Protein AF-A0A4U3L7T4-F1 (afdb_monomer_lite)

Sequence (84 aa):
ERNWPPHHNEKDLALSICLEAAELLELFQWKTAEEGIKQEERIKEELADALIYSYMMADNLGFDLDEIIEEKLKKNALKYPVPH

Secondary structure (DSSP, 8-state):
-----S---HHHHHHHHHHHHHHHHHTTTTS-HHHHTT-HHHHHHHHHHHHHHHHHHHHHHT--HHHHHHHHHHHHHHHSPPP-

Radius of gyration: 16.17 Å; chains: 1; bounding box: 31×48×36 Å

Foldseek 3Di:
DPPDPPDDDLVNLVVQLVVLVVQLVVLPVVHDPVNSCVPVVSNCVSVVSSVVSVVVSCVVVVHDPVVVVVVVVVVVCVVDPDDD

InterPro domains:
  IPR025984 dCTP pyrophosphatase 1 [PF12643] (16-83)
  IPR025984 dCTP pyrophosphatase 1 [PIRSF029826] (1-83)
  IPR025984 dCTP pyrophosphatase 1 [cd11537] (1-76)
  IPR052555 dCTP Pyrophosphatase [PTHR46523] (1-82)

Structure (mmCIF, N/CA/C/O backbone):
data_AF-A0A4U3L7T4-F1
#
_entry.id   AF-A0A4U3L7T4-F1
#
loop_
_atom_site.group_PDB
_atom_site.id
_atom_site.type_symbol
_atom_site.label_atom_id
_atom_site.label_alt_id
_atom_site.label_comp_id
_atom_site.label_asym_id
_atom_site.label_entity_id
_atom_site.label_seq_id
_atom_site.pdbx_PDB_ins_code
_atom_site.Cartn_x
_atom_site.Cartn_y
_atom_site.Cartn_z
_atom_site.occupancy
_atom_site.B_iso_or_equiv
_atom_site.auth_seq_id
_atom_site.auth_comp_id
_atom_site.auth_asym_id
_atom_site.auth_atom_id
_atom_site.pdbx_PDB_model_num
ATOM 1 N N . GLU A 1 1 ? 3.667 19.178 -7.312 1.00 43.12 1 GLU A N 1
ATOM 2 C CA . GLU A 1 1 ? 4.502 18.056 -7.784 1.00 43.12 1 GLU A CA 1
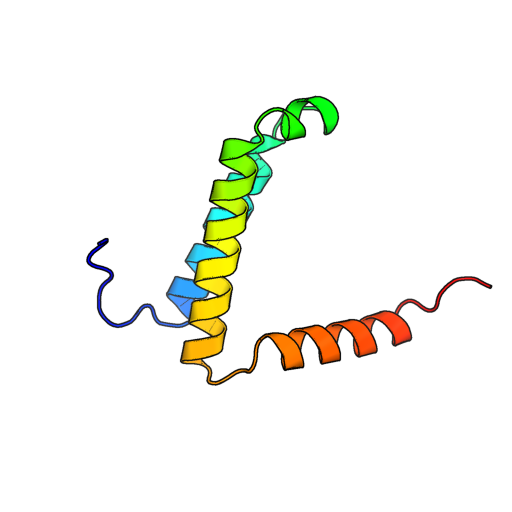ATOM 3 C C . GLU A 1 1 ? 5.647 17.871 -6.804 1.00 43.12 1 GLU A C 1
ATOM 5 O O . GLU A 1 1 ? 6.387 18.822 -6.566 1.00 43.12 1 GLU A O 1
ATOM 10 N N . ARG A 1 2 ? 5.717 16.723 -6.118 1.00 48.31 2 ARG A N 1
ATOM 11 C CA . ARG A 1 2 ? 6.838 16.446 -5.214 1.00 48.31 2 ARG A CA 1
ATOM 12 C C . ARG A 1 2 ? 8.065 16.200 -6.095 1.00 48.31 2 ARG A C 1
ATOM 14 O O . ARG A 1 2 ? 8.030 15.332 -6.956 1.00 48.31 2 ARG A O 1
ATOM 21 N N . ASN A 1 3 ? 9.107 17.002 -5.892 1.00 41.91 3 ASN A N 1
ATOM 22 C CA . ASN A 1 3 ? 10.426 16.886 -6.517 1.00 41.91 3 ASN A CA 1
ATOM 23 C C . ASN A 1 3 ? 11.092 15.579 -6.049 1.00 41.91 3 ASN A C 1
ATOM 25 O O . ASN A 1 3 ? 11.988 15.591 -5.205 1.00 41.91 3 ASN A O 1
ATOM 29 N N . TRP A 1 4 ? 10.581 14.435 -6.498 1.00 57.03 4 TRP A N 1
ATOM 30 C CA . TRP A 1 4 ? 11.176 13.149 -6.177 1.00 57.03 4 TRP A CA 1
ATOM 31 C C . TRP A 1 4 ? 12.484 13.039 -6.959 1.00 57.03 4 TRP A C 1
ATOM 33 O O . TRP A 1 4 ? 12.490 13.262 -8.173 1.00 57.03 4 TRP A O 1
ATOM 43 N N . PRO A 1 5 ? 13.618 12.826 -6.268 1.00 53.94 5 PRO A N 1
ATOM 44 C CA . PRO A 1 5 ? 14.907 12.735 -6.927 1.00 53.94 5 PRO A CA 1
ATOM 45 C C . PRO A 1 5 ? 14.863 11.606 -7.966 1.00 53.94 5 PRO A C 1
ATOM 47 O O . PRO A 1 5 ? 14.177 10.608 -7.753 1.00 53.94 5 PRO A O 1
ATOM 50 N N . PRO A 1 6 ? 15.585 11.750 -9.089 1.00 53.94 6 PRO A N 1
ATOM 51 C CA . PRO A 1 6 ? 15.301 11.002 -10.312 1.00 53.94 6 PRO A CA 1
ATOM 52 C C . PRO A 1 6 ? 15.433 9.479 -10.217 1.00 53.94 6 PRO A C 1
ATOM 54 O O . PRO A 1 6 ? 15.003 8.808 -11.142 1.00 53.94 6 PRO A O 1
ATOM 57 N N . HIS A 1 7 ? 15.960 8.906 -9.134 1.00 55.25 7 HIS A N 1
ATOM 58 C CA . HIS A 1 7 ? 16.015 7.457 -8.966 1.00 55.25 7 HIS A CA 1
ATOM 59 C C . HIS A 1 7 ? 15.908 7.085 -7.484 1.00 55.25 7 HIS A C 1
ATOM 61 O O . HIS A 1 7 ? 16.893 7.160 -6.749 1.00 55.25 7 HIS A O 1
ATOM 67 N N . HIS A 1 8 ? 14.729 6.650 -7.040 1.00 69.12 8 HIS A N 1
ATOM 68 C CA . HIS A 1 8 ? 14.663 5.752 -5.890 1.00 69.12 8 HIS A CA 1
ATOM 69 C C . HIS A 1 8 ? 15.159 4.391 -6.380 1.00 69.12 8 HIS A C 1
ATOM 71 O O . HIS A 1 8 ? 14.533 3.792 -7.253 1.00 69.12 8 HIS A O 1
ATOM 77 N N . ASN A 1 9 ? 16.311 3.930 -5.889 1.00 86.56 9 ASN A N 1
ATOM 78 C CA . ASN A 1 9 ? 16.739 2.559 -6.168 1.00 86.56 9 ASN A CA 1
ATOM 79 C C . ASN A 1 9 ? 15.775 1.573 -5.482 1.00 86.56 9 ASN A C 1
ATOM 81 O O . ASN A 1 9 ? 14.986 1.940 -4.607 1.00 86.56 9 ASN A O 1
ATOM 85 N N . GLU A 1 10 ? 15.848 0.303 -5.854 1.00 93.88 10 GLU A N 1
ATOM 86 C CA . GLU A 1 10 ? 14.913 -0.729 -5.404 1.00 93.88 10 GLU A CA 1
ATOM 87 C C . GLU A 1 10 ? 14.975 -0.942 -3.888 1.00 93.88 10 GLU A C 1
ATOM 89 O O . GLU A 1 10 ? 13.967 -1.263 -3.264 1.00 93.88 10 GLU A O 1
ATOM 94 N N . LYS A 1 11 ? 16.141 -0.721 -3.267 1.00 95.00 11 LYS A N 1
ATOM 95 C CA . LYS A 1 11 ? 16.280 -0.779 -1.808 1.00 95.00 11 LYS A CA 1
ATOM 96 C C . LYS A 1 11 ? 15.476 0.340 -1.142 1.00 95.00 11 LYS A C 1
ATOM 98 O O . LYS A 1 11 ? 14.807 0.079 -0.144 1.00 95.00 11 LYS A O 1
ATOM 103 N N . ASP A 1 12 ? 15.551 1.559 -1.662 1.00 94.38 12 ASP A N 1
ATOM 104 C CA . ASP A 1 12 ? 14.840 2.700 -1.088 1.00 94.38 12 ASP A CA 1
ATOM 105 C C . ASP A 1 12 ? 13.327 2.558 -1.298 1.00 94.38 12 ASP A C 1
ATOM 107 O O . ASP A 1 12 ? 12.564 2.793 -0.366 1.00 94.38 12 ASP A O 1
ATOM 111 N N . LEU A 1 13 ? 12.893 2.060 -2.461 1.00 95.44 13 LEU A N 1
ATOM 112 C CA . LEU A 1 13 ? 11.485 1.724 -2.697 1.00 95.44 13 LEU A CA 1
ATOM 113 C C . LEU A 1 13 ? 10.994 0.609 -1.764 1.00 95.44 13 LEU A C 1
ATOM 115 O O . LEU A 1 13 ? 9.899 0.714 -1.221 1.00 95.44 13 LEU A O 1
ATOM 119 N N . ALA A 1 14 ? 11.801 -0.431 -1.518 1.00 96.94 14 ALA A N 1
ATOM 120 C CA . ALA A 1 14 ? 11.451 -1.491 -0.568 1.00 96.94 14 ALA A CA 1
ATOM 121 C C . ALA A 1 14 ? 11.266 -0.939 0.851 1.00 96.94 14 ALA A C 1
ATOM 123 O O . ALA A 1 14 ? 10.358 -1.357 1.570 1.00 96.94 14 ALA A O 1
ATOM 124 N N . LEU A 1 15 ? 12.126 0.004 1.248 1.00 97.38 15 LEU A N 1
ATOM 125 C CA . LEU A 1 15 ? 12.008 0.686 2.529 1.00 97.38 15 LEU A CA 1
ATOM 126 C C . LEU A 1 15 ? 10.722 1.516 2.590 1.00 97.38 15 LEU A C 1
ATOM 128 O O . LEU A 1 15 ? 9.982 1.371 3.558 1.00 97.38 15 LEU A O 1
ATOM 132 N N . SER A 1 16 ? 10.431 2.316 1.560 1.00 97.19 16 SER A N 1
ATOM 133 C CA . SER A 1 16 ? 9.195 3.099 1.472 1.00 97.19 16 SER A CA 1
ATOM 134 C C . SER A 1 16 ? 7.951 2.218 1.578 1.00 97.19 16 SER A C 1
ATOM 136 O O . SER A 1 16 ? 7.121 2.473 2.437 1.00 97.19 16 SER A O 1
ATOM 138 N N . ILE A 1 17 ? 7.859 1.118 0.819 1.00 97.88 17 ILE A N 1
ATOM 139 C CA . ILE A 1 17 ? 6.720 0.181 0.902 1.00 97.88 17 ILE A CA 1
ATOM 140 C C . ILE A 1 17 ? 6.507 -0.313 2.342 1.00 97.88 17 ILE A C 1
ATOM 142 O O . ILE A 1 17 ? 5.376 -0.353 2.824 1.00 97.88 17 ILE A O 1
ATOM 146 N N . CYS A 1 18 ? 7.584 -0.685 3.042 1.00 98.38 18 CYS A N 1
ATOM 147 C CA . CYS A 1 18 ? 7.504 -1.115 4.439 1.00 98.38 18 CYS A CA 1
ATOM 148 C C . CYS A 1 18 ? 7.040 -0.001 5.386 1.00 98.38 18 CYS A C 1
ATOM 150 O O . CYS A 1 18 ? 6.328 -0.301 6.343 1.00 98.38 18 CYS A O 1
ATOM 152 N N . LEU A 1 19 ? 7.457 1.247 5.153 1.00 98.25 19 LEU A N 1
ATOM 153 C CA . LEU A 1 19 ? 7.042 2.393 5.962 1.00 98.25 19 LEU A CA 1
ATOM 154 C C . LEU A 1 19 ? 5.547 2.669 5.781 1.00 98.25 19 LEU A C 1
ATOM 156 O O . LEU A 1 19 ? 4.830 2.645 6.773 1.00 98.25 19 LEU A O 1
ATOM 160 N N . GLU A 1 20 ? 5.054 2.776 4.547 1.00 98.38 20 GLU A N 1
ATOM 161 C CA . GLU A 1 20 ? 3.627 3.052 4.302 1.00 98.38 20 GLU A CA 1
ATOM 162 C C . GLU A 1 20 ? 2.724 1.905 4.785 1.00 98.38 20 GLU A C 1
ATOM 164 O O . GLU A 1 20 ? 1.649 2.114 5.347 1.00 98.38 20 GLU A O 1
ATOM 169 N N . ALA A 1 21 ? 3.186 0.654 4.663 1.00 98.50 21 ALA A N 1
ATOM 170 C CA . ALA A 1 21 ? 2.488 -0.485 5.255 1.00 98.50 21 ALA A CA 1
ATOM 171 C C . ALA A 1 21 ? 2.429 -0.405 6.794 1.00 98.50 21 ALA A C 1
ATOM 173 O O . ALA A 1 21 ? 1.455 -0.867 7.397 1.00 98.50 21 ALA A O 1
ATOM 174 N N . ALA A 1 22 ? 3.455 0.162 7.437 1.00 98.56 22 ALA A N 1
ATOM 175 C CA . ALA A 1 22 ? 3.451 0.408 8.873 1.00 98.56 22 ALA A CA 1
ATOM 176 C C . ALA A 1 22 ? 2.508 1.562 9.245 1.00 98.56 22 ALA A C 1
ATOM 178 O O . ALA A 1 22 ? 1.758 1.412 10.207 1.00 98.56 22 ALA A O 1
ATOM 179 N N . GLU A 1 23 ? 2.458 2.647 8.468 1.00 98.44 23 GLU A N 1
ATOM 180 C CA . GLU A 1 23 ? 1.501 3.746 8.680 1.00 98.44 23 GLU A CA 1
ATOM 181 C C . GLU A 1 23 ? 0.049 3.250 8.565 1.00 98.44 23 GLU A C 1
ATOM 183 O O . GLU A 1 23 ? -0.788 3.535 9.429 1.00 98.44 23 GLU A O 1
ATOM 188 N N . LEU A 1 24 ? -0.240 2.385 7.584 1.00 98.31 24 LEU A N 1
ATOM 189 C CA . LEU A 1 24 ? -1.538 1.716 7.468 1.00 98.31 24 LEU A CA 1
ATOM 190 C C . LEU A 1 24 ? -1.848 0.855 8.703 1.00 98.31 24 LEU A C 1
ATOM 192 O O . LEU A 1 24 ? -2.975 0.865 9.206 1.00 98.31 24 LEU A O 1
ATOM 196 N N . LEU A 1 25 ? -0.860 0.111 9.212 1.00 98.19 25 LEU A N 1
ATOM 197 C CA . LEU A 1 25 ? -1.006 -0.708 10.418 1.00 98.19 25 LEU A CA 1
ATOM 198 C C . LEU A 1 25 ? -1.277 0.150 11.664 1.00 98.19 25 LEU A C 1
ATOM 200 O O . LEU A 1 25 ? -2.081 -0.244 12.515 1.00 98.19 25 LEU A O 1
ATOM 204 N N . GLU A 1 26 ? -0.654 1.324 11.775 1.00 98.12 26 GLU A N 1
ATOM 205 C CA . GLU A 1 26 ? -0.846 2.249 12.896 1.00 98.12 26 GLU A CA 1
ATOM 206 C C . GLU A 1 26 ? -2.303 2.698 13.051 1.00 98.12 26 GLU A C 1
ATOM 208 O O . GLU A 1 26 ? -2.775 2.919 14.171 1.00 98.12 26 GLU A O 1
ATOM 213 N N . LEU A 1 27 ? -3.072 2.739 11.957 1.00 97.88 27 LEU A N 1
ATOM 214 C CA . LEU A 1 27 ? -4.502 3.052 12.008 1.00 97.88 27 LEU A CA 1
ATOM 215 C C . LEU A 1 27 ? -5.299 2.063 12.863 1.00 97.88 27 LEU A C 1
ATOM 217 O O . LEU A 1 27 ? -6.343 2.446 13.397 1.00 97.88 27 LEU A O 1
ATOM 221 N N . PHE A 1 28 ? -4.792 0.843 13.030 1.00 98.00 28 PHE A N 1
ATOM 222 C CA . PHE A 1 28 ? -5.392 -0.236 13.814 1.00 98.00 28 PHE A CA 1
ATOM 223 C C . PHE A 1 28 ? -4.660 -0.489 15.138 1.00 98.00 28 PHE A C 1
ATOM 225 O O . PHE A 1 28 ? -5.106 -1.302 15.949 1.00 98.00 28 PHE A O 1
ATOM 232 N N . GLN A 1 29 ? -3.550 0.203 15.397 1.00 97.50 29 GLN A N 1
ATOM 233 C CA . GLN A 1 29 ? -2.785 0.015 16.622 1.00 97.50 29 GLN A CA 1
ATOM 234 C C . GLN A 1 29 ? -3.624 0.429 17.841 1.00 97.50 29 GLN A C 1
ATOM 236 O O . GLN A 1 29 ? -4.171 1.531 17.895 1.00 97.50 29 GLN A O 1
ATOM 241 N N . TRP A 1 30 ? -3.729 -0.473 18.824 1.00 97.50 30 TRP A N 1
ATOM 242 C CA . TRP A 1 30 ? -4.518 -0.288 20.055 1.00 97.50 30 TRP A CA 1
ATOM 243 C C . TRP A 1 30 ? -6.026 -0.088 19.840 1.00 97.50 30 TRP A C 1
ATOM 245 O O . TRP A 1 30 ? -6.719 0.357 20.754 1.00 97.50 30 TRP A O 1
ATOM 255 N N . LYS A 1 31 ? -6.534 -0.424 18.652 1.00 97.06 31 LYS A N 1
ATOM 256 C CA . LYS A 1 31 ? -7.939 -0.280 18.264 1.00 97.06 31 LYS A CA 1
ATOM 257 C C . LYS A 1 31 ? -8.509 -1.626 17.835 1.00 97.06 31 LYS A C 1
ATOM 259 O O . LYS A 1 31 ? -7.786 -2.521 17.396 1.00 97.06 31 LYS A O 1
ATOM 264 N N . THR A 1 32 ? -9.824 -1.763 17.935 1.00 97.69 32 THR A N 1
ATOM 265 C CA . THR A 1 32 ? -10.551 -2.831 17.236 1.00 97.69 32 THR A CA 1
ATOM 266 C C . THR A 1 32 ? -10.571 -2.570 15.726 1.00 97.69 32 THR A C 1
ATOM 268 O O . THR A 1 32 ? -10.340 -1.445 15.269 1.00 97.69 32 THR A O 1
ATOM 271 N N . ALA A 1 33 ? -10.872 -3.598 14.928 1.00 96.75 33 ALA A N 1
ATOM 272 C CA . ALA A 1 33 ? -10.991 -3.447 13.478 1.00 96.75 33 ALA A CA 1
ATOM 273 C C . ALA A 1 33 ? -12.100 -2.444 13.112 1.00 96.75 33 ALA A C 1
ATOM 275 O O . ALA A 1 33 ? -11.903 -1.586 12.254 1.00 96.75 33 ALA A O 1
ATOM 276 N N . GLU A 1 34 ? -13.230 -2.498 13.821 1.00 97.69 34 GLU A N 1
ATOM 277 C CA . GLU A 1 34 ? -14.393 -1.628 13.638 1.00 97.69 34 GLU A CA 1
ATOM 278 C C . GLU A 1 34 ? -14.091 -0.158 13.957 1.00 97.69 34 GLU A C 1
ATOM 280 O O . GLU A 1 34 ? -14.707 0.747 13.392 1.00 97.69 34 GLU A O 1
ATOM 285 N N . GLU A 1 35 ? -13.162 0.105 14.875 1.00 97.75 35 GLU A N 1
ATOM 286 C CA . GLU A 1 35 ? -12.682 1.456 15.168 1.00 97.75 35 GLU A CA 1
ATOM 287 C C . GLU A 1 35 ? -11.675 1.936 14.126 1.00 97.75 35 GLU A C 1
ATOM 289 O O . GLU A 1 35 ? -11.758 3.085 13.692 1.00 97.75 35 GLU A O 1
ATOM 294 N N . GLY A 1 36 ? -10.759 1.062 13.698 1.00 96.62 36 GLY A N 1
ATOM 295 C CA . GLY A 1 36 ? -9.744 1.381 12.696 1.00 96.62 36 GLY A CA 1
ATOM 296 C C . GLY A 1 36 ? -10.355 1.836 11.370 1.00 96.62 36 GLY A C 1
ATOM 297 O O . GLY A 1 36 ? -10.001 2.911 10.882 1.00 96.62 36 GLY A O 1
ATOM 298 N N . ILE A 1 37 ? -11.346 1.093 10.853 1.00 97.25 37 ILE A N 1
ATOM 299 C CA . ILE A 1 37 ? -12.005 1.376 9.561 1.00 97.25 37 ILE A CA 1
ATOM 300 C C . ILE A 1 37 ? -12.736 2.723 9.501 1.00 97.25 37 ILE A C 1
ATOM 302 O O . ILE A 1 37 ? -13.035 3.203 8.412 1.00 97.25 37 ILE A O 1
ATOM 306 N N . LYS A 1 38 ? -13.011 3.365 10.645 1.00 98.00 38 LYS A N 1
ATOM 307 C CA . LYS A 1 38 ? -13.630 4.702 10.679 1.00 98.00 38 LYS A CA 1
ATOM 308 C C . LYS A 1 38 ? -12.691 5.798 10.167 1.00 98.00 38 LYS A C 1
ATOM 310 O O . LYS A 1 38 ? -13.159 6.887 9.853 1.00 98.00 38 LYS A O 1
ATOM 315 N N . GLN A 1 39 ? -11.387 5.532 10.075 1.00 97.19 39 GLN A N 1
ATOM 316 C CA . GLN A 1 39 ? -10.382 6.445 9.515 1.00 97.19 39 GLN A CA 1
ATOM 317 C C . GLN A 1 39 ? -10.257 6.259 7.992 1.00 97.19 39 GLN A C 1
ATOM 319 O O . GLN A 1 39 ? -9.161 6.062 7.478 1.00 97.19 39 GLN A O 1
ATOM 324 N N . GLU A 1 40 ? -11.384 6.281 7.275 1.00 97.62 40 GLU A N 1
ATOM 325 C CA . GLU A 1 40 ? -11.465 5.917 5.851 1.00 97.62 40 GLU A CA 1
ATOM 326 C C . GLU A 1 40 ? -10.490 6.707 4.967 1.00 97.62 40 GLU A C 1
ATOM 328 O O . GLU A 1 40 ? -9.823 6.120 4.118 1.00 97.62 40 GLU A O 1
ATOM 333 N N . GLU A 1 41 ? 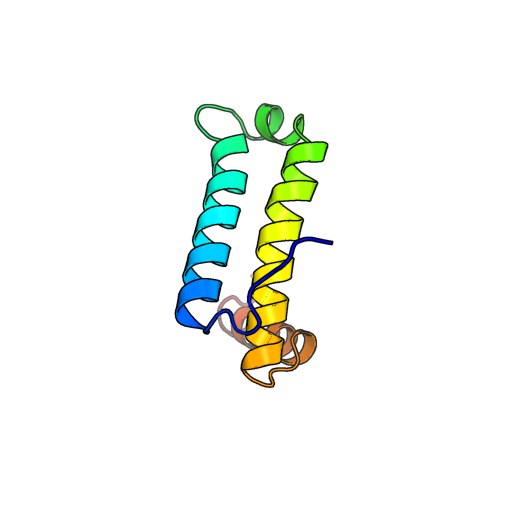-10.393 8.023 5.167 1.00 98.12 41 GLU A N 1
ATOM 334 C CA . GLU A 1 41 ? -9.504 8.883 4.375 1.00 98.12 41 GLU A CA 1
ATOM 335 C C . GLU A 1 41 ? -8.039 8.486 4.557 1.00 98.12 41 GLU A C 1
ATOM 337 O O . GLU A 1 41 ? -7.360 8.217 3.571 1.00 98.12 41 GLU A O 1
ATOM 342 N N . ARG A 1 42 ? -7.589 8.314 5.806 1.00 98.06 42 ARG A N 1
ATOM 343 C CA . ARG A 1 42 ? -6.221 7.865 6.086 1.00 98.06 42 ARG A CA 1
ATOM 344 C C . ARG A 1 42 ? -5.942 6.470 5.544 1.00 98.06 42 ARG A C 1
ATOM 346 O O . ARG A 1 42 ? -4.879 6.241 4.995 1.00 98.06 42 ARG A O 1
ATOM 353 N N . ILE A 1 43 ? -6.895 5.540 5.644 1.00 98.44 43 ILE A N 1
ATOM 354 C CA . ILE A 1 43 ? -6.726 4.200 5.056 1.00 98.44 43 ILE A CA 1
ATOM 355 C C . ILE A 1 43 ? -6.474 4.307 3.552 1.00 98.44 43 ILE A C 1
ATOM 357 O O . ILE A 1 43 ? -5.610 3.606 3.036 1.00 98.44 43 ILE A O 1
ATOM 361 N N . LYS A 1 44 ? -7.227 5.161 2.847 1.00 98.50 44 LYS A N 1
ATOM 362 C CA . LYS A 1 44 ? -7.033 5.369 1.408 1.00 98.50 44 LYS A CA 1
ATOM 363 C C . LYS A 1 44 ? -5.662 5.967 1.105 1.00 98.50 44 LYS A C 1
ATOM 365 O O . LYS A 1 44 ? -5.064 5.541 0.125 1.00 98.50 44 LYS A O 1
ATOM 370 N N . GLU A 1 45 ? -5.191 6.910 1.917 1.00 98.38 45 GLU A N 1
ATOM 371 C CA . GLU A 1 45 ? -3.868 7.532 1.776 1.00 98.38 45 GLU A CA 1
ATOM 372 C C . GLU A 1 45 ? -2.745 6.502 1.952 1.00 98.38 45 GLU A C 1
ATOM 374 O O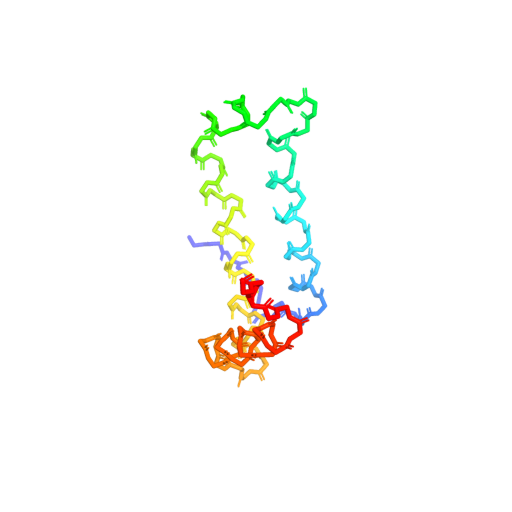 . GLU A 1 45 ? -2.044 6.223 0.981 1.00 98.38 45 GLU A O 1
ATOM 379 N N . GLU A 1 46 ? -2.652 5.837 3.110 1.00 98.50 46 GLU A N 1
ATOM 380 C CA . GLU A 1 46 ? -1.528 4.920 3.380 1.00 98.50 46 GLU A CA 1
ATOM 381 C C . GLU A 1 46 ? -1.544 3.700 2.442 1.00 98.50 46 GLU A C 1
ATOM 383 O O . GLU A 1 46 ? -0.507 3.190 2.009 1.00 98.50 46 GLU A O 1
ATOM 388 N N . LEU A 1 47 ? -2.742 3.218 2.081 1.00 98.50 47 LEU A N 1
ATOM 389 C CA . LEU A 1 47 ? -2.878 2.135 1.110 1.00 98.50 47 LEU A CA 1
ATOM 390 C C . LEU A 1 47 ? -2.443 2.577 -0.292 1.00 98.50 47 LEU A C 1
ATOM 392 O O . LEU A 1 47 ? -1.793 1.803 -0.996 1.00 98.50 47 LEU A O 1
ATOM 396 N N . ALA A 1 48 ? -2.804 3.792 -0.714 1.00 98.38 48 ALA A N 1
ATOM 397 C CA . ALA A 1 48 ? -2.377 4.325 -2.000 1.00 98.38 48 ALA A CA 1
ATOM 398 C C . ALA A 1 48 ? -0.860 4.520 -2.033 1.00 98.38 48 ALA A C 1
ATOM 400 O O . ALA A 1 48 ? -0.238 4.110 -3.010 1.00 98.38 48 ALA A O 1
ATOM 401 N N . ASP A 1 49 ? -0.259 5.052 -0.972 1.00 97.88 49 ASP A N 1
ATOM 402 C CA . ASP A 1 49 ? 1.185 5.274 -0.910 1.00 97.88 49 ASP A CA 1
ATOM 403 C C . ASP A 1 49 ? 1.956 3.945 -0.987 1.00 97.88 49 ASP A C 1
ATOM 405 O O . ASP A 1 49 ? 2.855 3.797 -1.824 1.00 97.88 49 ASP A O 1
ATOM 409 N N . ALA A 1 50 ? 1.526 2.910 -0.253 1.00 98.06 50 ALA A N 1
ATOM 410 C CA . ALA A 1 50 ? 2.109 1.569 -0.367 1.00 98.06 50 ALA A CA 1
ATOM 411 C C . ALA A 1 50 ? 2.023 1.000 -1.801 1.00 98.06 50 ALA A C 1
ATOM 413 O O . ALA A 1 50 ? 2.974 0.380 -2.298 1.00 98.06 50 ALA A O 1
ATOM 414 N N . LEU A 1 51 ? 0.897 1.220 -2.489 1.00 97.38 51 LEU A N 1
ATOM 415 C CA . LEU A 1 51 ? 0.695 0.774 -3.871 1.00 97.38 51 LEU A CA 1
ATOM 416 C C . LEU A 1 51 ? 1.520 1.585 -4.876 1.00 97.38 51 LEU A C 1
ATOM 418 O O . LEU A 1 51 ? 2.066 0.999 -5.808 1.00 97.38 51 LEU A O 1
ATOM 422 N N . ILE A 1 52 ? 1.659 2.897 -4.683 1.00 96.62 52 ILE A N 1
ATOM 423 C CA . ILE A 1 52 ? 2.454 3.776 -5.550 1.00 96.62 52 ILE A CA 1
ATOM 424 C C . ILE A 1 52 ? 3.920 3.339 -5.538 1.00 96.62 52 ILE A C 1
ATOM 426 O O . ILE A 1 52 ? 4.495 3.118 -6.605 1.00 96.62 52 ILE A O 1
ATOM 430 N N . TYR A 1 53 ? 4.519 3.132 -4.361 1.00 96.00 53 TYR A N 1
ATOM 431 C CA . TYR A 1 53 ? 5.910 2.669 -4.297 1.00 96.00 53 TYR A CA 1
ATOM 432 C C . TYR A 1 53 ? 6.081 1.248 -4.843 1.00 96.00 53 TYR A C 1
ATOM 434 O O . TYR A 1 53 ? 7.099 0.950 -5.469 1.00 96.00 53 TYR A O 1
ATOM 442 N N . SER A 1 54 ? 5.077 0.382 -4.665 1.00 96.31 54 SER A N 1
ATOM 443 C CA . SER A 1 54 ? 5.072 -0.957 -5.268 1.00 96.31 54 SER A CA 1
ATOM 444 C C . SER A 1 54 ? 5.043 -0.889 -6.797 1.00 96.31 54 SER A C 1
ATOM 446 O O . SER A 1 54 ? 5.802 -1.598 -7.457 1.00 96.31 54 SER A O 1
ATOM 448 N N . TYR A 1 55 ? 4.217 -0.006 -7.363 1.00 95.31 55 TYR A N 1
ATOM 449 C CA . TYR A 1 55 ? 4.135 0.212 -8.806 1.00 95.31 55 TYR A CA 1
ATOM 450 C C . TYR A 1 55 ? 5.454 0.755 -9.361 1.00 95.31 55 TYR A C 1
ATOM 452 O O . TYR A 1 55 ? 5.963 0.246 -10.353 1.00 95.31 55 TYR A O 1
ATOM 460 N N . MET A 1 56 ? 6.060 1.734 -8.686 1.00 94.00 56 MET A N 1
ATOM 461 C CA . MET A 1 56 ? 7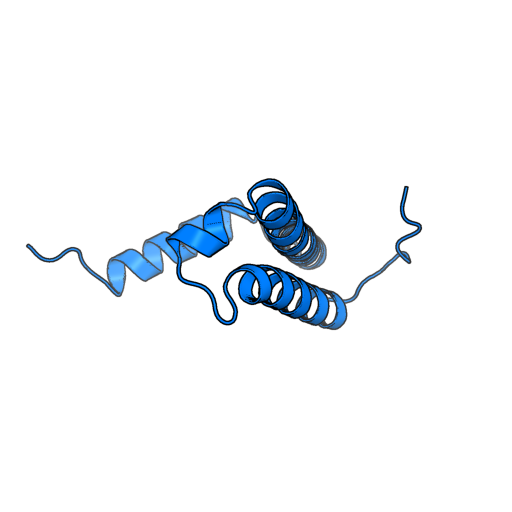.368 2.265 -9.083 1.00 94.00 56 MET A CA 1
ATOM 462 C C . MET A 1 56 ? 8.477 1.216 -9.022 1.00 94.00 56 ME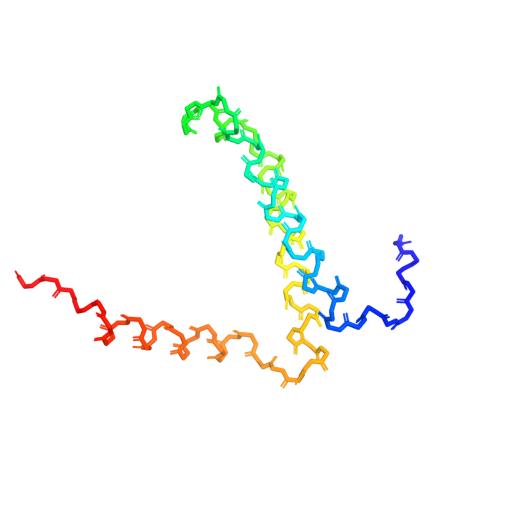T A C 1
ATOM 464 O O . MET A 1 56 ? 9.371 1.215 -9.862 1.00 94.00 56 MET A O 1
ATOM 468 N N . MET A 1 57 ? 8.432 0.310 -8.043 1.00 95.19 57 MET A N 1
ATOM 469 C CA . MET A 1 57 ? 9.384 -0.796 -7.975 1.00 95.19 57 MET A CA 1
ATOM 470 C C . MET A 1 57 ? 9.207 -1.757 -9.150 1.00 95.19 57 MET A C 1
ATOM 472 O O . MET A 1 57 ? 10.203 -2.185 -9.731 1.00 95.19 57 MET A O 1
ATOM 476 N N . ALA A 1 58 ? 7.962 -2.091 -9.499 1.00 95.75 58 ALA A N 1
ATOM 477 C CA . ALA A 1 58 ? 7.669 -2.930 -10.655 1.00 95.75 58 ALA A CA 1
ATOM 478 C C . ALA A 1 58 ? 8.161 -2.274 -11.955 1.00 95.75 58 ALA A C 1
ATOM 480 O O . ALA A 1 58 ? 8.857 -2.929 -12.727 1.00 95.75 58 ALA A O 1
ATOM 481 N N . ASP A 1 59 ? 7.895 -0.978 -12.141 1.00 94.19 59 ASP A N 1
ATOM 482 C CA . ASP A 1 59 ? 8.351 -0.202 -13.301 1.00 94.19 59 ASP A CA 1
ATOM 483 C C . ASP A 1 59 ? 9.887 -0.177 -13.409 1.00 94.19 59 ASP A C 1
ATOM 485 O O . ASP A 1 59 ? 10.438 -0.539 -14.449 1.00 94.19 59 ASP A O 1
ATOM 489 N N . ASN A 1 60 ? 10.597 0.112 -12.309 1.00 93.56 60 ASN A N 1
ATOM 490 C CA . ASN A 1 60 ? 12.067 0.090 -12.271 1.00 93.56 60 ASN A CA 1
ATOM 491 C C . ASN A 1 60 ? 12.662 -1.279 -12.644 1.00 93.56 60 ASN A C 1
ATOM 493 O O . ASN A 1 60 ? 13.726 -1.350 -13.259 1.00 93.56 60 ASN A O 1
ATOM 497 N N . LEU A 1 61 ? 11.988 -2.368 -12.263 1.00 95.06 61 LEU A N 1
ATOM 498 C CA . LEU A 1 61 ? 12.423 -3.740 -12.529 1.00 95.06 61 LEU A CA 1
ATOM 499 C C . LEU A 1 61 ? 11.932 -4.287 -13.879 1.00 95.06 61 LEU A C 1
ATOM 501 O O . LEU A 1 61 ? 12.330 -5.388 -14.267 1.00 95.06 61 LEU A O 1
ATOM 505 N N . GLY A 1 62 ? 11.094 -3.537 -14.602 1.00 95.19 62 GLY A N 1
ATOM 506 C CA . GLY A 1 62 ? 10.486 -3.966 -15.860 1.00 95.19 62 GLY A CA 1
ATOM 507 C C . GLY A 1 62 ? 9.459 -5.089 -15.691 1.00 95.19 62 GLY A C 1
ATOM 508 O O . GLY A 1 62 ? 9.340 -5.944 -16.568 1.00 95.19 62 GLY A O 1
ATOM 509 N N . PHE A 1 63 ? 8.761 -5.133 -14.556 1.00 97.06 63 PHE A N 1
ATOM 510 C CA . PHE A 1 63 ? 7.718 -6.118 -14.279 1.00 97.06 63 PHE A CA 1
ATOM 511 C C . PHE A 1 63 ? 6.342 -5.586 -14.671 1.00 97.06 63 PHE A C 1
ATOM 513 O O . PHE A 1 63 ? 5.980 -4.465 -14.318 1.00 97.06 63 PHE A O 1
ATOM 520 N N . ASP A 1 64 ? 5.543 -6.426 -15.326 1.00 95.81 64 ASP A N 1
ATOM 521 C CA . ASP A 1 64 ? 4.112 -6.183 -15.473 1.00 95.81 64 ASP A CA 1
ATOM 522 C C . ASP A 1 64 ? 3.408 -6.537 -14.153 1.00 95.81 64 ASP A C 1
ATOM 524 O O . ASP A 1 64 ? 3.470 -7.677 -13.678 1.00 95.81 64 ASP A O 1
ATOM 528 N N . LEU A 1 65 ? 2.793 -5.535 -13.518 1.00 92.00 65 LEU A N 1
ATOM 529 C CA . LEU A 1 65 ? 2.195 -5.698 -12.194 1.00 92.00 65 LEU A CA 1
ATOM 530 C C . LEU A 1 65 ? 1.004 -6.672 -12.214 1.00 92.00 65 LEU A C 1
ATOM 532 O O . LEU A 1 65 ? 0.834 -7.449 -11.270 1.00 92.00 65 LEU A O 1
ATOM 536 N N . ASP A 1 66 ? 0.208 -6.659 -13.283 1.00 93.88 66 ASP A N 1
ATOM 537 C CA . ASP A 1 66 ? -0.953 -7.535 -13.425 1.00 93.88 66 ASP A CA 1
ATOM 538 C C . ASP A 1 66 ? -0.500 -8.990 -13.612 1.00 93.88 66 ASP A C 1
ATOM 540 O O . ASP A 1 66 ? -1.025 -9.892 -12.950 1.00 93.88 66 ASP A O 1
ATOM 544 N N . GLU A 1 67 ? 0.539 -9.219 -14.422 1.00 97.12 67 GLU A N 1
ATOM 545 C CA . GLU A 1 67 ? 1.129 -10.543 -14.642 1.00 97.12 67 GLU A CA 1
ATOM 546 C C . GLU A 1 67 ? 1.671 -11.145 -13.336 1.00 97.12 67 GLU A C 1
ATOM 548 O O . GLU A 1 67 ? 1.323 -12.278 -12.978 1.00 97.12 67 GLU A O 1
ATOM 553 N N . ILE A 1 68 ? 2.470 -10.394 -12.564 1.00 96.88 68 ILE A N 1
ATOM 554 C CA . ILE A 1 68 ? 3.047 -10.919 -11.313 1.00 96.88 68 ILE A CA 1
ATOM 555 C C . ILE A 1 68 ? 1.971 -11.211 -10.256 1.00 96.88 68 ILE A C 1
ATOM 557 O O . ILE A 1 68 ? 2.107 -12.171 -9.484 1.00 96.88 68 ILE A O 1
ATOM 561 N N . ILE A 1 69 ? 0.886 -10.427 -10.221 1.00 95.88 69 ILE A N 1
ATOM 562 C CA . ILE A 1 69 ? -0.256 -10.666 -9.331 1.00 95.88 69 ILE A CA 1
ATOM 563 C C . ILE A 1 69 ? -1.013 -11.919 -9.782 1.00 95.88 69 ILE A C 1
ATOM 565 O O . ILE A 1 69 ? -1.281 -12.798 -8.955 1.00 95.88 69 ILE A O 1
ATOM 569 N N . GLU A 1 70 ? -1.319 -12.050 -11.074 1.00 96.38 70 GLU A N 1
ATOM 570 C CA . GLU A 1 70 ? -2.028 -13.207 -11.625 1.00 96.38 70 GLU A CA 1
ATOM 571 C C . GLU A 1 70 ? -1.249 -14.508 -11.377 1.00 96.38 70 GLU A C 1
ATOM 573 O O . GLU A 1 70 ? -1.803 -15.501 -10.885 1.00 96.38 70 GLU A O 1
ATOM 578 N N . GLU A 1 71 ? 0.059 -14.507 -11.642 1.00 96.06 71 GLU A N 1
ATOM 579 C CA . GLU A 1 71 ? 0.928 -15.639 -11.341 1.00 96.06 71 GLU A CA 1
ATOM 580 C C . GLU A 1 71 ? 0.906 -16.006 -9.856 1.00 96.06 71 GLU A C 1
ATOM 582 O O . GLU A 1 71 ? 0.864 -17.191 -9.494 1.00 96.06 71 GLU A O 1
ATOM 587 N N . LYS A 1 72 ? 0.957 -14.999 -8.976 1.00 94.56 72 LYS A N 1
ATOM 588 C CA . LYS A 1 72 ? 0.934 -15.221 -7.533 1.00 94.56 72 LYS A CA 1
ATOM 589 C C . LYS A 1 72 ? -0.395 -15.822 -7.085 1.00 94.56 72 LYS A C 1
ATOM 591 O O . LYS A 1 72 ? -0.380 -16.741 -6.263 1.00 94.56 72 LYS A O 1
ATOM 596 N N . LEU A 1 73 ? -1.520 -15.364 -7.634 1.00 94.44 73 LEU A N 1
ATOM 597 C CA . LEU A 1 73 ? -2.849 -15.911 -7.350 1.00 94.44 73 LEU A CA 1
ATOM 598 C C . LEU A 1 73 ? -2.963 -17.375 -7.793 1.00 94.44 73 LEU A C 1
ATOM 600 O O . LEU A 1 73 ? -3.401 -18.210 -6.999 1.00 94.44 73 LEU A O 1
ATOM 604 N N . LYS A 1 74 ? -2.477 -17.722 -8.994 1.00 94.31 74 LYS A N 1
ATOM 605 C CA . LYS A 1 74 ? -2.405 -19.119 -9.471 1.00 94.31 74 LYS A CA 1
ATOM 606 C C . LYS A 1 74 ? -1.577 -19.994 -8.524 1.00 94.31 74 LYS A C 1
ATOM 608 O O . LYS A 1 74 ? -2.026 -21.063 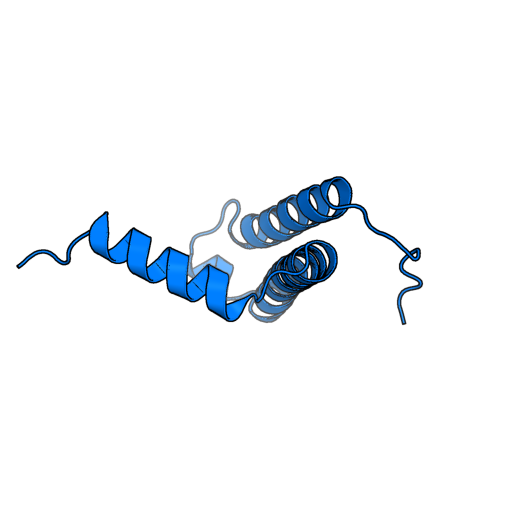-8.111 1.00 94.31 74 LYS A O 1
ATOM 613 N N . LYS A 1 75 ? -0.391 -19.524 -8.116 1.00 93.38 75 LYS A N 1
ATOM 614 C CA . LYS A 1 75 ? 0.483 -20.222 -7.151 1.00 93.38 75 LYS A CA 1
ATOM 615 C C . LYS A 1 75 ? -0.199 -20.393 -5.783 1.00 93.38 75 LYS A C 1
ATOM 617 O O . LYS A 1 75 ? -0.086 -21.455 -5.172 1.00 93.38 75 LYS A O 1
ATOM 622 N N . ASN A 1 76 ? -0.929 -19.383 -5.305 1.00 91.62 76 ASN A N 1
ATOM 623 C CA . ASN A 1 76 ? -1.658 -19.443 -4.036 1.00 91.62 76 ASN A CA 1
ATOM 624 C C . ASN A 1 76 ? -2.827 -20.437 -4.080 1.00 91.62 76 ASN A C 1
ATOM 626 O O . ASN A 1 76 ? -2.998 -21.181 -3.118 1.00 91.62 76 ASN A O 1
ATOM 630 N N . ALA A 1 77 ? -3.579 -20.497 -5.182 1.00 90.50 77 ALA A N 1
ATOM 631 C CA . ALA A 1 77 ? -4.680 -21.447 -5.357 1.00 90.50 77 ALA A CA 1
ATOM 632 C C . ALA A 1 77 ? -4.204 -22.910 -5.323 1.00 90.50 77 ALA A C 1
ATOM 634 O O . ALA A 1 77 ? -4.882 -23.775 -4.775 1.00 90.50 77 ALA A O 1
ATOM 635 N N . LEU A 1 78 ? -3.005 -23.184 -5.851 1.00 88.88 78 LEU A N 1
ATOM 636 C CA . LEU A 1 78 ? -2.374 -24.505 -5.752 1.00 88.88 78 LEU A CA 1
ATOM 637 C C . LEU A 1 78 ? -1.910 -24.826 -4.324 1.00 88.88 78 LEU A C 1
ATOM 639 O O . LEU A 1 78 ? -1.973 -25.976 -3.896 1.00 88.88 78 LEU A O 1
ATOM 643 N N . LYS A 1 79 ? -1.427 -23.818 -3.588 1.00 87.44 79 LYS A N 1
ATOM 644 C CA . LYS A 1 79 ? -0.932 -23.979 -2.213 1.00 87.44 79 LYS A CA 1
ATOM 645 C C . LYS A 1 79 ? -2.063 -24.127 -1.189 1.00 87.44 79 LYS A C 1
ATOM 647 O O . LYS A 1 79 ? -1.896 -24.848 -0.208 1.00 87.44 79 LYS A O 1
ATOM 652 N N . TYR A 1 80 ? -3.184 -23.448 -1.412 1.00 82.25 80 TYR A N 1
ATOM 653 C CA . TYR A 1 80 ? -4.368 -23.455 -0.556 1.00 82.25 80 TYR A CA 1
ATOM 654 C C . TYR A 1 80 ? -5.594 -23.853 -1.386 1.00 82.25 80 TYR A C 1
ATOM 656 O O . TYR A 1 80 ? -6.395 -22.987 -1.748 1.00 82.25 80 TYR A O 1
ATOM 664 N N . PRO A 1 81 ? -5.736 -25.146 -1.728 1.00 74.25 81 PRO A N 1
ATOM 665 C CA . PRO A 1 81 ? -6.920 -25.613 -2.429 1.00 74.25 81 PRO A CA 1
ATOM 666 C C . PRO A 1 81 ? -8.161 -25.340 -1.577 1.00 74.25 81 PRO A C 1
ATOM 668 O O . PRO A 1 81 ? -8.138 -25.500 -0.354 1.00 74.25 81 PRO A O 1
ATOM 671 N N . VAL A 1 82 ? -9.241 -24.909 -2.229 1.00 72.56 82 VAL A N 1
ATOM 672 C CA . VAL A 1 82 ? -10.530 -24.687 -1.564 1.00 72.56 82 VAL A CA 1
ATOM 673 C C . VAL A 1 82 ? -10.960 -26.003 -0.903 1.00 72.56 82 VAL A C 1
ATOM 675 O O . VAL A 1 82 ? -10.962 -27.028 -1.592 1.00 72.56 82 VAL A O 1
ATOM 678 N N . PRO A 1 83 ? -11.295 -26.017 0.400 1.00 68.00 83 PRO A N 1
ATOM 679 C CA . PRO A 1 83 ? -11.851 -27.207 1.030 1.00 68.00 83 PRO A CA 1
ATOM 680 C C . PRO A 1 83 ? -13.129 -27.624 0.291 1.00 68.00 83 PRO A C 1
ATOM 682 O O . PRO A 1 83 ? -13.991 -26.777 0.049 1.00 68.00 83 PRO A O 1
ATOM 685 N N . HIS A 1 84 ? -13.213 -28.898 -0.100 1.00 55.75 84 HIS A N 1
ATOM 686 C CA . HIS A 1 84 ? -14.445 -29.507 -0.611 1.00 55.75 84 HIS A CA 1
ATOM 687 C C . HIS A 1 84 ? -15.504 -29.628 0.485 1.00 55.75 84 HIS A C 1
ATOM 689 O O . HIS A 1 84 ? -15.117 -29.905 1.644 1.00 55.75 84 HIS A O 1
#

Organism: Enterococcus faecalis (NCBI:txid1351)

pLDDT: mean 90.52, std 14.22, range [41.91, 98.56]